Protein AF-A0A3R6RUG6-F1 (afdb_monomer)

Radius of gyration: 21.21 Å; Cα contacts (8 Å, |Δi|>4): 133; chains: 1; bounding box: 75×33×50 Å

Structure (mmCIF, N/CA/C/O backbone):
data_AF-A0A3R6RUG6-F1
#
_entry.id   AF-A0A3R6RUG6-F1
#
loop_
_atom_site.group_PDB
_atom_site.id
_atom_site.type_symbol
_atom_site.label_atom_id
_atom_site.label_alt_id
_atom_site.label_comp_id
_atom_site.label_asym_id
_atom_site.label_entity_id
_atom_site.label_seq_id
_atom_site.pdbx_PDB_ins_code
_atom_site.Cartn_x
_atom_site.Cartn_y
_atom_site.Cartn_z
_atom_site.occupancy
_atom_site.B_iso_or_equiv
_atom_site.auth_seq_id
_atom_site.auth_comp_id
_atom_site.auth_asym_id
_atom_site.auth_atom_id
_atom_site.pdbx_PDB_model_num
ATOM 1 N N . MET A 1 1 ? -4.651 7.001 -16.085 1.00 56.47 1 MET A N 1
ATOM 2 C CA . MET A 1 1 ? -4.571 7.983 -14.970 1.00 56.47 1 MET A CA 1
ATOM 3 C C . MET A 1 1 ? -5.686 7.846 -13.928 1.00 56.47 1 MET A C 1
ATOM 5 O O . MET A 1 1 ? -5.445 8.24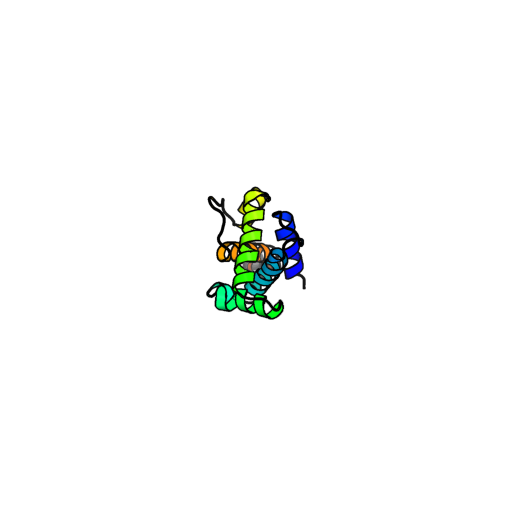3 -12.796 1.00 56.47 1 MET A O 1
ATOM 9 N N . LYS A 1 2 ? -6.873 7.303 -14.253 1.00 81.62 2 LYS A N 1
ATOM 10 C CA . LYS A 1 2 ? -7.998 7.200 -13.300 1.00 81.62 2 LYS A CA 1
ATOM 11 C C . LYS A 1 2 ? -7.694 6.304 -12.081 1.00 81.62 2 LYS A C 1
ATOM 13 O O . LYS A 1 2 ? -7.937 6.731 -10.959 1.00 81.62 2 LYS A O 1
ATOM 18 N N . THR A 1 3 ? -7.067 5.141 -12.283 1.00 90.62 3 THR A N 1
ATOM 19 C CA . THR A 1 3 ? -6.781 4.154 -11.220 1.00 90.62 3 THR A CA 1
ATOM 20 C C . THR A 1 3 ? -5.922 4.709 -10.081 1.00 90.62 3 THR A C 1
ATOM 22 O O . THR A 1 3 ? -6.315 4.624 -8.926 1.00 90.62 3 THR A O 1
ATOM 25 N N . ALA A 1 4 ? -4.789 5.354 -10.387 1.00 93.19 4 ALA A N 1
ATOM 26 C CA . ALA A 1 4 ? -3.887 5.880 -9.356 1.00 93.19 4 ALA A CA 1
ATOM 27 C C . ALA A 1 4 ? -4.571 6.918 -8.448 1.00 93.19 4 ALA A C 1
ATOM 29 O O . ALA A 1 4 ? -4.374 6.894 -7.239 1.00 93.19 4 ALA A O 1
ATOM 30 N N . LYS A 1 5 ? -5.432 7.781 -9.013 1.00 94.62 5 LYS A N 1
ATOM 31 C CA . LYS A 1 5 ? -6.210 8.757 -8.232 1.00 94.62 5 LYS A CA 1
ATOM 32 C C . LYS A 1 5 ? -7.239 8.086 -7.316 1.00 94.62 5 LYS A C 1
ATOM 34 O O . LYS A 1 5 ? -7.418 8.544 -6.192 1.00 94.62 5 LYS A O 1
ATOM 39 N N . LYS A 1 6 ? -7.892 7.007 -7.768 1.00 94.88 6 LYS A N 1
ATOM 40 C CA . LYS A 1 6 ? -8.816 6.217 -6.932 1.00 94.88 6 LYS A CA 1
ATOM 41 C C . LYS A 1 6 ? -8.080 5.576 -5.755 1.00 94.88 6 LYS A C 1
ATOM 43 O O . LYS A 1 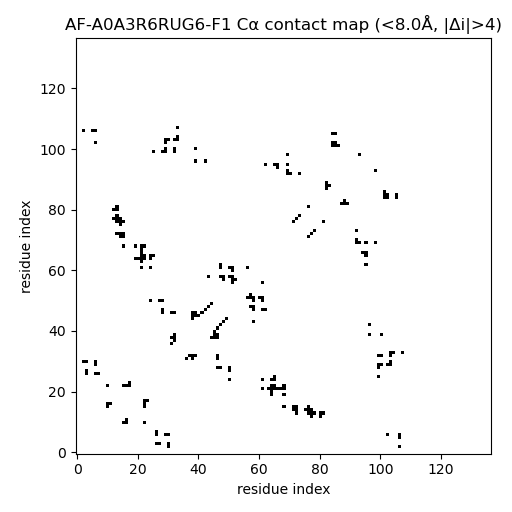6 ? -8.497 5.741 -4.614 1.00 94.88 6 LYS A O 1
ATOM 48 N N . VAL A 1 7 ? -6.946 4.927 -6.028 1.00 96.88 7 VAL A N 1
ATOM 49 C CA . VAL A 1 7 ? -6.094 4.320 -4.993 1.00 96.88 7 VAL A CA 1
ATOM 50 C C . VAL A 1 7 ? -5.618 5.377 -3.994 1.00 96.88 7 VAL A C 1
ATOM 52 O O . VAL A 1 7 ? -5.701 5.169 -2.788 1.00 96.88 7 VAL A O 1
ATOM 55 N N . GLU A 1 8 ? -5.166 6.535 -4.480 1.00 97.19 8 GLU A N 1
ATOM 56 C CA . GLU A 1 8 ? -4.757 7.653 -3.628 1.00 97.19 8 GLU A CA 1
ATOM 57 C C . GLU A 1 8 ? -5.892 8.097 -2.694 1.00 97.19 8 GLU A C 1
ATOM 59 O O . GLU A 1 8 ? -5.697 8.237 -1.485 1.00 97.19 8 GLU A O 1
ATOM 64 N N . HIS A 1 9 ? -7.089 8.297 -3.248 1.00 96.62 9 HIS A N 1
ATOM 65 C CA . HIS A 1 9 ? -8.260 8.705 -2.483 1.00 96.62 9 HIS A CA 1
ATOM 66 C C . HIS A 1 9 ? -8.655 7.657 -1.433 1.00 96.62 9 HIS A C 1
ATOM 68 O O . HIS A 1 9 ? -8.951 8.014 -0.291 1.00 96.62 9 HIS A O 1
ATOM 74 N N . LEU A 1 10 ? -8.594 6.372 -1.785 1.00 97.19 10 LEU A N 1
ATOM 75 C CA . LEU A 1 10 ? -8.873 5.268 -0.871 1.00 97.19 10 LEU A CA 1
ATOM 76 C C . LEU A 1 10 ? -7.893 5.240 0.308 1.00 97.19 10 LEU A C 1
ATOM 78 O O . LEU A 1 10 ? -8.320 5.184 1.458 1.00 97.19 10 LEU A O 1
ATOM 82 N N . ILE A 1 11 ? -6.587 5.353 0.048 1.00 97.62 11 ILE A N 1
ATOM 83 C CA . ILE A 1 11 ? -5.566 5.349 1.109 1.00 97.62 11 ILE A CA 1
ATOM 84 C C . ILE A 1 11 ? -5.720 6.572 2.032 1.00 97.62 11 ILE A C 1
ATOM 86 O O . ILE A 1 11 ? -5.546 6.448 3.247 1.00 97.62 11 ILE A O 1
ATOM 90 N N . ARG A 1 12 ? -6.121 7.732 1.488 1.00 97.75 12 ARG A N 1
ATOM 91 C CA . ARG A 1 12 ? -6.455 8.924 2.292 1.00 97.75 12 ARG A CA 1
ATOM 92 C C . ARG A 1 12 ? -7.631 8.682 3.226 1.00 97.75 12 ARG A C 1
ATOM 94 O O . ARG A 1 12 ? -7.538 9.035 4.398 1.00 97.75 12 ARG A O 1
ATOM 101 N N . ARG A 1 13 ? -8.699 8.055 2.732 1.00 97.44 13 ARG A N 1
ATOM 102 C CA . ARG A 1 13 ? -9.865 7.689 3.551 1.00 97.44 13 ARG A CA 1
ATOM 103 C C . ARG A 1 13 ? -9.517 6.657 4.624 1.00 97.44 13 ARG A C 1
ATOM 105 O O . ARG A 1 13 ? -10.025 6.754 5.730 1.00 97.44 13 ARG A O 1
ATOM 112 N N . LEU A 1 14 ? -8.608 5.727 4.326 1.00 97.31 14 LEU A N 1
ATOM 113 C CA . LEU A 1 14 ? -8.098 4.758 5.302 1.00 97.31 14 LEU A CA 1
ATOM 114 C C . LEU A 1 14 ? -7.246 5.397 6.409 1.00 97.31 14 LEU A C 1
ATOM 116 O O . LEU A 1 14 ? -7.019 4.752 7.426 1.00 97.31 14 LEU A O 1
ATOM 120 N N . GLY A 1 15 ? -6.786 6.641 6.247 1.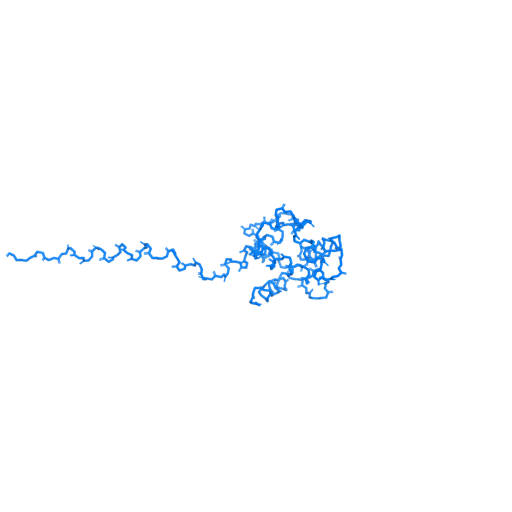00 96.00 15 GLY A N 1
ATOM 121 C CA . GLY A 1 15 ? -6.093 7.394 7.298 1.00 96.00 15 GLY A CA 1
ATOM 122 C C . GLY A 1 15 ? -4.600 7.637 7.062 1.00 96.00 15 GLY A C 1
ATOM 123 O O . GLY A 1 15 ? -3.922 8.126 7.963 1.00 96.00 15 GLY A O 1
ATOM 124 N N . ALA A 1 16 ? -4.066 7.348 5.869 1.00 96.50 16 ALA A N 1
ATOM 125 C CA . ALA A 1 16 ? -2.694 7.715 5.501 1.00 96.50 16 ALA A CA 1
ATOM 126 C C . ALA A 1 16 ? -2.667 8.813 4.432 1.00 96.50 16 ALA A C 1
ATOM 128 O O . ALA A 1 16 ? -3.476 8.839 3.512 1.00 96.50 16 ALA A O 1
ATOM 129 N N . ASN A 1 17 ? -1.703 9.726 4.520 1.00 95.00 17 ASN A N 1
ATOM 130 C CA . ASN A 1 17 ? -1.568 10.848 3.590 1.00 95.00 17 ASN A CA 1
ATOM 131 C C . ASN A 1 17 ? -0.164 10.906 2.962 1.00 95.00 17 ASN A C 1
ATOM 133 O O . ASN A 1 17 ? 0.742 10.168 3.347 1.00 95.00 17 ASN A O 1
ATOM 137 N N . GLY A 1 18 ? 0.010 11.818 2.001 1.00 93.31 18 GLY A N 1
ATOM 138 C CA . GLY A 1 18 ? 1.258 12.001 1.250 1.00 93.31 18 GLY A CA 1
ATOM 139 C C . GLY A 1 18 ? 2.463 12.504 2.054 1.00 93.31 18 GLY A C 1
ATOM 140 O O . GLY A 1 18 ? 3.541 12.620 1.486 1.00 93.31 18 GLY A O 1
ATOM 141 N N . SER A 1 19 ? 2.332 12.780 3.356 1.00 93.81 19 SER A N 1
ATOM 142 C CA . SER A 1 19 ? 3.497 13.077 4.203 1.00 93.81 19 SER A CA 1
ATOM 143 C C . SER A 1 19 ? 4.389 11.846 4.410 1.00 93.81 19 SER A C 1
ATOM 145 O O . SER A 1 19 ? 5.563 11.984 4.746 1.00 93.81 19 SER A O 1
ATOM 147 N N . TYR A 1 20 ? 3.855 10.637 4.198 1.00 93.50 20 TYR A N 1
ATOM 148 C CA . TYR A 1 20 ? 4.623 9.394 4.227 1.00 93.50 20 TYR A CA 1
ATOM 149 C C . TYR A 1 20 ? 5.081 9.020 2.818 1.00 93.50 20 TYR A C 1
ATOM 151 O O . TYR A 1 20 ? 4.254 8.822 1.937 1.00 93.50 20 TYR A O 1
ATOM 159 N N . ILE A 1 21 ? 6.378 8.792 2.603 1.00 96.12 21 ILE A N 1
ATOM 160 C CA . ILE A 1 21 ? 6.883 8.299 1.304 1.00 96.12 21 ILE A CA 1
ATOM 161 C C . ILE A 1 21 ? 6.206 6.971 0.918 1.00 96.12 21 ILE A C 1
ATOM 163 O O . ILE A 1 21 ? 5.829 6.761 -0.237 1.00 96.12 21 ILE A O 1
ATOM 167 N N . GLY A 1 22 ? 5.954 6.109 1.909 1.00 97.06 22 GLY A N 1
ATOM 168 C CA . GLY A 1 22 ? 5.246 4.845 1.719 1.00 97.06 22 GLY A CA 1
ATOM 169 C C . GLY A 1 22 ? 3.850 4.995 1.117 1.00 97.06 22 GLY A C 1
ATOM 170 O O . GLY A 1 22 ? 3.359 4.051 0.504 1.00 97.06 22 GLY A O 1
ATOM 171 N N . PHE A 1 23 ? 3.215 6.166 1.238 1.00 98.06 23 PHE A N 1
ATOM 172 C CA . PHE A 1 23 ? 1.929 6.454 0.606 1.00 98.06 23 PHE A CA 1
ATOM 173 C C . PHE A 1 23 ? 2.060 6.378 -0.914 1.00 98.06 23 PHE A C 1
ATOM 175 O O . PHE A 1 23 ? 1.337 5.630 -1.569 1.00 98.06 23 PHE A O 1
ATOM 182 N N . HIS A 1 24 ? 3.052 7.075 -1.469 1.00 97.62 24 HIS A N 1
ATOM 183 C CA . HIS A 1 24 ? 3.326 7.084 -2.903 1.00 97.62 24 HIS A CA 1
ATOM 184 C C . HIS A 1 24 ? 3.744 5.699 -3.403 1.00 97.62 24 HIS A C 1
ATOM 186 O O . HIS A 1 24 ? 3.268 5.247 -4.446 1.00 97.62 24 HIS A O 1
ATOM 192 N N . PHE A 1 25 ? 4.559 4.983 -2.624 1.00 98.25 25 PHE A N 1
ATOM 193 C CA . PHE A 1 25 ? 4.944 3.611 -2.957 1.00 98.25 25 PHE A CA 1
ATOM 194 C C . PHE A 1 25 ? 3.758 2.650 -2.942 1.00 98.25 25 PHE A C 1
ATOM 196 O O . PHE A 1 25 ? 3.663 1.804 -3.825 1.00 98.25 25 PHE A O 1
ATOM 203 N N . THR A 1 26 ? 2.829 2.799 -1.995 1.00 98.19 26 THR A N 1
ATOM 204 C CA . THR A 1 26 ? 1.609 1.984 -1.937 1.00 98.19 26 THR A CA 1
ATOM 205 C C . THR A 1 26 ? 0.721 2.256 -3.150 1.00 98.19 26 THR A C 1
ATOM 207 O O . THR A 1 26 ? 0.274 1.311 -3.798 1.00 98.19 26 THR A O 1
ATOM 210 N N . VAL A 1 27 ? 0.524 3.528 -3.525 1.00 97.88 27 VAL A N 1
ATOM 211 C CA . VAL A 1 27 ? -0.241 3.896 -4.731 1.00 97.88 27 VAL A CA 1
ATOM 212 C C . VAL A 1 27 ? 0.368 3.259 -5.983 1.00 97.88 27 VAL A C 1
ATOM 214 O O . VAL A 1 27 ? -0.355 2.657 -6.784 1.00 97.88 27 VAL A O 1
ATOM 217 N N . ALA A 1 28 ? 1.690 3.351 -6.146 1.00 97.25 28 ALA A N 1
ATOM 218 C CA . ALA A 1 28 ? 2.396 2.752 -7.275 1.00 97.25 28 ALA A CA 1
ATOM 219 C C . ALA A 1 28 ? 2.293 1.217 -7.262 1.00 97.25 28 ALA A C 1
ATOM 221 O O . ALA A 1 28 ? 1.969 0.612 -8.284 1.00 97.25 28 ALA A O 1
ATOM 222 N N . ALA A 1 29 ? 2.492 0.594 -6.098 1.00 97.50 29 ALA A N 1
ATOM 223 C CA . ALA A 1 29 ? 2.428 -0.852 -5.915 1.00 97.50 29 ALA A CA 1
ATOM 224 C C . ALA A 1 29 ? 1.051 -1.430 -6.271 1.00 97.50 29 ALA A C 1
ATOM 226 O O . ALA A 1 29 ? 0.967 -2.397 -7.031 1.00 97.50 29 ALA A O 1
ATOM 227 N N . VAL A 1 30 ? -0.028 -0.818 -5.779 1.00 97.56 30 VAL A N 1
ATOM 228 C CA . VAL A 1 30 ? -1.408 -1.225 -6.092 1.00 97.56 30 VAL A CA 1
ATOM 229 C C . VAL A 1 30 ? -1.707 -0.999 -7.572 1.00 97.56 30 VAL A C 1
ATOM 231 O O . VAL A 1 30 ? -2.188 -1.905 -8.244 1.00 97.56 30 VAL A O 1
ATOM 234 N N . THR A 1 31 ? -1.347 0.165 -8.122 1.00 96.19 31 THR A N 1
ATOM 235 C CA . THR A 1 31 ? -1.587 0.472 -9.544 1.00 96.19 31 THR A CA 1
ATOM 236 C C . THR A 1 31 ? -0.886 -0.525 -10.472 1.00 96.19 31 THR A C 1
ATOM 238 O O . THR A 1 31 ? -1.453 -0.923 -11.489 1.00 96.19 31 THR A O 1
ATOM 241 N N . LYS A 1 32 ? 0.338 -0.947 -10.136 1.00 95.25 32 LYS A N 1
ATOM 242 C CA . LYS A 1 32 ? 1.072 -1.989 -10.872 1.00 95.25 32 LYS A CA 1
ATOM 243 C C . LYS A 1 32 ? 0.423 -3.358 -10.724 1.00 95.25 32 LYS A C 1
ATOM 245 O O . LYS A 1 32 ? 0.283 -4.065 -11.713 1.00 95.25 32 LYS A O 1
ATOM 250 N N . SER A 1 33 ? -0.026 -3.687 -9.518 1.00 95.38 33 SER A N 1
ATOM 251 C CA . SER A 1 33 ? -0.680 -4.965 -9.225 1.00 95.38 33 SER A CA 1
ATOM 252 C C . SER A 1 33 ? -2.027 -5.129 -9.935 1.00 95.38 33 SER A C 1
ATOM 254 O O . SER A 1 33 ? -2.370 -6.244 -10.307 1.00 95.38 33 SER A O 1
ATOM 256 N N . ILE A 1 34 ? -2.766 -4.034 -10.153 1.00 94.69 34 ILE A N 1
ATOM 257 C CA . ILE A 1 34 ? -3.990 -4.024 -10.974 1.00 94.69 34 ILE A CA 1
ATOM 258 C C . ILE A 1 34 ? -3.648 -4.268 -12.452 1.00 94.69 34 ILE A C 1
ATOM 260 O O . ILE A 1 34 ? -4.315 -5.038 -13.131 1.00 94.69 34 ILE A O 1
ATOM 264 N N . LYS A 1 35 ? -2.582 -3.640 -12.966 1.00 92.75 35 LYS A N 1
ATOM 265 C CA . LYS A 1 35 ? -2.163 -3.817 -14.368 1.00 92.75 35 LYS A CA 1
ATOM 266 C C . LYS A 1 35 ? -1.645 -5.224 -14.663 1.00 92.75 35 LYS A C 1
ATOM 268 O O . LYS A 1 35 ? -1.942 -5.768 -15.720 1.00 92.75 35 LYS A O 1
ATOM 273 N N . ASP A 1 36 ? -0.847 -5.781 -13.758 1.00 92.62 36 ASP A N 1
ATOM 274 C CA . ASP A 1 36 ? -0.357 -7.152 -13.848 1.00 92.62 36 ASP A CA 1
ATOM 275 C C . ASP A 1 36 ? -0.378 -7.823 -12.470 1.00 92.62 36 ASP A C 1
ATOM 277 O O . ASP A 1 36 ? 0.531 -7.688 -11.642 1.00 92.62 36 ASP A O 1
ATOM 281 N N . ARG A 1 37 ? -1.426 -8.623 -12.254 1.00 90.50 37 ARG A N 1
ATOM 282 C CA . ARG A 1 37 ? -1.630 -9.418 -11.039 1.00 90.50 37 ARG A CA 1
ATOM 283 C C . ARG A 1 37 ? -0.482 -10.390 -10.755 1.00 90.50 37 ARG A C 1
ATOM 285 O O . ARG A 1 37 ? -0.258 -10.737 -9.592 1.00 90.50 37 ARG A O 1
ATOM 292 N N . ARG A 1 38 ? 0.275 -10.828 -11.769 1.00 91.50 38 ARG A N 1
ATOM 293 C CA . ARG A 1 38 ? 1.381 -11.790 -11.593 1.00 91.50 38 ARG A CA 1
ATOM 294 C C . ARG A 1 38 ? 2.511 -11.206 -10.748 1.00 91.50 38 ARG A C 1
ATOM 296 O O . ARG A 1 38 ? 3.187 -11.957 -10.044 1.00 91.50 38 ARG A O 1
ATOM 303 N N . LEU A 1 39 ? 2.673 -9.881 -10.735 1.00 90.50 39 LEU A N 1
ATOM 304 C CA . LEU A 1 39 ? 3.697 -9.201 -9.938 1.00 90.50 39 LEU A CA 1
ATOM 305 C C . LEU A 1 39 ? 3.535 -9.456 -8.431 1.00 90.50 39 LEU A C 1
ATOM 307 O O . LEU A 1 39 ? 4.537 -9.535 -7.714 1.00 90.50 39 LEU A O 1
ATOM 311 N N . LEU A 1 40 ? 2.301 -9.646 -7.945 1.00 91.81 40 LEU A N 1
ATOM 312 C CA . LEU A 1 40 ? 2.022 -9.956 -6.537 1.00 91.81 40 LEU A CA 1
ATOM 313 C C . LEU A 1 40 ? 2.426 -11.377 -6.125 1.00 91.81 40 LEU A C 1
ATOM 315 O O . LEU A 1 40 ? 2.609 -11.628 -4.930 1.00 91.81 40 LEU A O 1
ATOM 319 N N . LEU A 1 41 ? 2.576 -12.314 -7.070 1.00 91.44 41 LEU A N 1
ATOM 320 C CA . LEU A 1 41 ? 3.080 -13.664 -6.774 1.00 91.44 41 LEU A CA 1
ATOM 321 C C . LEU A 1 41 ? 4.545 -13.621 -6.326 1.00 91.44 41 LEU A C 1
ATOM 323 O O . LEU A 1 41 ? 4.957 -14.399 -5.469 1.00 91.44 41 LEU A O 1
ATOM 327 N N . TYR A 1 42 ? 5.308 -12.659 -6.848 1.00 91.06 42 TYR A N 1
ATOM 328 C CA . TYR A 1 42 ? 6.721 -12.462 -6.535 1.00 91.06 42 TYR A CA 1
ATOM 329 C C . TYR A 1 42 ? 6.982 -11.033 -6.063 1.00 91.06 42 TYR A C 1
ATOM 331 O O . TYR A 1 42 ? 7.826 -10.338 -6.620 1.00 91.06 42 TYR A O 1
ATOM 339 N N . ILE A 1 43 ? 6.279 -10.599 -5.013 1.00 94.62 43 ILE A N 1
ATOM 340 C CA 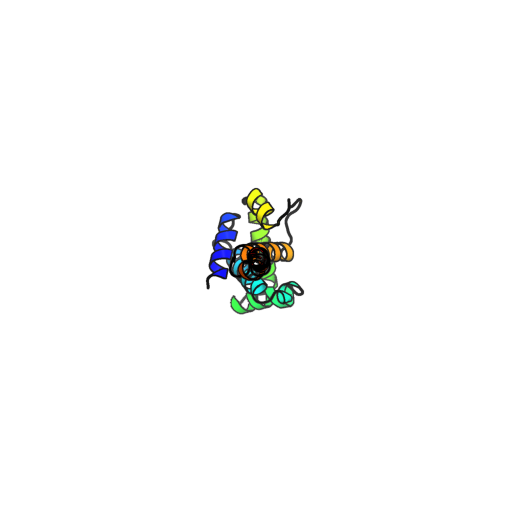. ILE A 1 43 ? 6.220 -9.192 -4.579 1.00 94.62 43 ILE A CA 1
ATOM 341 C C . ILE A 1 43 ? 7.585 -8.481 -4.499 1.00 94.62 43 ILE A C 1
ATOM 343 O O . ILE A 1 43 ? 7.711 -7.346 -4.947 1.00 94.62 43 ILE A O 1
ATOM 347 N N . THR A 1 44 ? 8.632 -9.153 -4.007 1.00 94.81 44 THR A N 1
ATOM 348 C CA . THR A 1 44 ? 9.986 -8.585 -3.893 1.00 94.81 44 THR A CA 1
ATOM 349 C C . THR A 1 44 ? 10.657 -8.342 -5.246 1.00 94.81 44 THR A C 1
ATOM 351 O O . THR A 1 44 ? 11.352 -7.342 -5.403 1.00 94.81 44 THR A O 1
ATOM 354 N N . LYS A 1 45 ? 10.481 -9.257 -6.208 1.00 93.56 45 LYS A N 1
ATOM 355 C CA . LYS A 1 45 ? 11.123 -9.206 -7.536 1.00 93.56 45 LYS A CA 1
ATOM 356 C C . LYS A 1 45 ? 10.226 -8.598 -8.620 1.00 93.56 45 LYS A C 1
ATOM 358 O O . LYS A 1 45 ? 10.729 -8.267 -9.683 1.00 93.56 45 LYS A O 1
ATOM 363 N N . GLY A 1 46 ? 8.930 -8.478 -8.354 1.00 94.75 46 GLY A N 1
ATOM 364 C CA . GLY A 1 46 ? 7.945 -7.816 -9.199 1.00 94.75 46 GLY A CA 1
ATOM 365 C C . GLY A 1 46 ? 7.643 -6.428 -8.653 1.00 94.75 46 GLY A C 1
ATOM 366 O O . GLY A 1 46 ? 8.416 -5.497 -8.860 1.00 94.75 46 GLY A O 1
ATOM 367 N N . VAL A 1 47 ? 6.549 -6.311 -7.892 1.00 96.38 47 VAL A N 1
ATOM 368 C CA . VAL A 1 47 ? 6.000 -5.026 -7.419 1.00 96.38 47 VAL A CA 1
ATOM 369 C C . VAL A 1 47 ? 7.061 -4.115 -6.798 1.00 96.38 47 VAL A C 1
ATOM 371 O O . VAL A 1 47 ? 7.213 -2.971 -7.221 1.00 96.38 47 VAL A O 1
ATOM 374 N N . TYR A 1 48 ? 7.820 -4.597 -5.811 1.00 97.69 48 TYR A N 1
ATOM 375 C CA . TYR A 1 48 ? 8.793 -3.750 -5.122 1.00 97.69 48 TYR A CA 1
ATOM 376 C C . TYR A 1 48 ? 9.974 -3.360 -6.003 1.00 97.69 48 TYR A C 1
ATOM 378 O O . TYR A 1 48 ? 10.486 -2.256 -5.846 1.00 97.69 48 TYR A O 1
ATOM 386 N N . LEU A 1 49 ? 10.413 -4.241 -6.908 1.00 97.38 49 LEU A N 1
ATOM 387 C CA . LEU A 1 49 ? 11.502 -3.934 -7.832 1.00 97.38 49 LEU A CA 1
ATOM 388 C C . LEU A 1 49 ? 11.082 -2.826 -8.794 1.00 97.38 49 LEU A C 1
ATOM 390 O O . LEU A 1 49 ? 11.809 -1.851 -8.950 1.00 97.38 49 LEU A O 1
ATOM 394 N N . GLU A 1 50 ? 9.892 -2.933 -9.375 1.00 96.56 50 GLU A N 1
ATOM 395 C CA . GLU A 1 50 ? 9.388 -1.907 -10.282 1.00 96.56 50 GLU A CA 1
ATOM 396 C C . GLU A 1 50 ? 9.200 -0.553 -9.592 1.00 96.56 50 GLU A C 1
ATOM 398 O O . GLU A 1 50 ? 9.636 0.469 -10.117 1.00 96.56 50 GLU A O 1
ATOM 403 N N . VAL A 1 51 ? 8.599 -0.537 -8.397 1.00 97.62 51 VAL A N 1
ATOM 404 C CA . VAL A 1 51 ? 8.433 0.705 -7.624 1.00 97.62 51 VAL A CA 1
ATOM 405 C C . VAL A 1 51 ? 9.795 1.289 -7.241 1.00 97.62 51 VAL A C 1
ATOM 407 O O . VAL A 1 51 ? 9.983 2.503 -7.310 1.00 97.62 51 VAL A O 1
ATOM 410 N N . ALA A 1 52 ? 10.762 0.445 -6.872 1.00 98.06 52 ALA A N 1
ATOM 411 C CA . ALA A 1 52 ? 12.103 0.893 -6.519 1.00 98.06 52 ALA A CA 1
ATOM 412 C C . ALA A 1 52 ? 12.825 1.553 -7.704 1.00 98.06 52 ALA A C 1
ATOM 414 O O . ALA A 1 52 ? 13.437 2.607 -7.525 1.00 98.06 52 ALA A O 1
ATOM 415 N N . LEU A 1 53 ? 12.713 0.966 -8.900 1.00 97.31 53 LEU A N 1
ATOM 416 C CA . LEU A 1 53 ? 13.306 1.503 -10.126 1.00 97.31 53 LEU A CA 1
ATOM 417 C C . LEU A 1 53 ? 12.698 2.858 -10.510 1.00 97.31 53 LEU A C 1
ATOM 419 O O . LEU A 1 53 ? 13.441 3.785 -10.819 1.00 97.31 53 LEU A O 1
ATOM 423 N N . GLU A 1 54 ? 11.373 3.000 -10.431 1.00 96.25 54 GLU A N 1
ATOM 424 C CA . GLU A 1 54 ? 10.675 4.254 -10.765 1.00 96.25 54 GLU A CA 1
ATOM 425 C C . GLU A 1 54 ? 10.971 5.404 -9.797 1.00 96.25 54 GLU A C 1
ATOM 427 O O . GLU A 1 54 ? 10.852 6.567 -10.171 1.00 96.25 54 GLU A O 1
ATOM 432 N N . ASN A 1 55 ? 11.342 5.088 -8.555 1.00 95.81 55 ASN A N 1
ATOM 433 C CA . ASN A 1 55 ? 11.552 6.073 -7.493 1.00 95.81 55 ASN A CA 1
ATOM 434 C C . ASN A 1 55 ? 13.028 6.200 -7.082 1.00 95.81 55 ASN A C 1
ATOM 436 O O . ASN A 1 55 ? 13.316 6.755 -6.022 1.00 95.81 55 ASN A O 1
ATOM 440 N N . ASN A 1 56 ? 13.958 5.653 -7.878 1.00 96.81 56 ASN A N 1
ATOM 441 C CA . ASN A 1 56 ? 15.401 5.666 -7.607 1.00 96.81 56 ASN A CA 1
ATOM 442 C C . ASN A 1 56 ? 15.756 5.246 -6.164 1.00 96.81 56 ASN A C 1
ATOM 444 O O . ASN A 1 56 ? 16.589 5.862 -5.500 1.00 96.81 56 ASN A O 1
ATOM 448 N N . THR A 1 57 ? 15.113 4.188 -5.669 1.00 97.75 57 THR A N 1
ATOM 449 C CA . THR A 1 57 ? 15.286 3.683 -4.300 1.00 97.75 57 THR A CA 1
ATOM 450 C C . THR A 1 57 ? 15.577 2.181 -4.297 1.00 97.75 57 THR A C 1
ATOM 452 O O . THR A 1 57 ? 15.825 1.572 -5.336 1.00 97.75 57 THR A O 1
ATOM 455 N N . THR A 1 58 ? 15.588 1.555 -3.120 1.00 98.25 58 THR A N 1
ATOM 456 C CA . THR A 1 58 ? 15.816 0.112 -2.976 1.00 98.25 58 THR A CA 1
ATOM 457 C C . THR A 1 58 ? 14.527 -0.634 -2.650 1.00 98.25 58 THR A C 1
ATOM 459 O O . THR A 1 58 ? 13.654 -0.124 -1.949 1.00 98.25 58 THR A O 1
ATOM 462 N N . VAL A 1 59 ? 14.460 -1.903 -3.060 1.00 98.00 59 VAL A 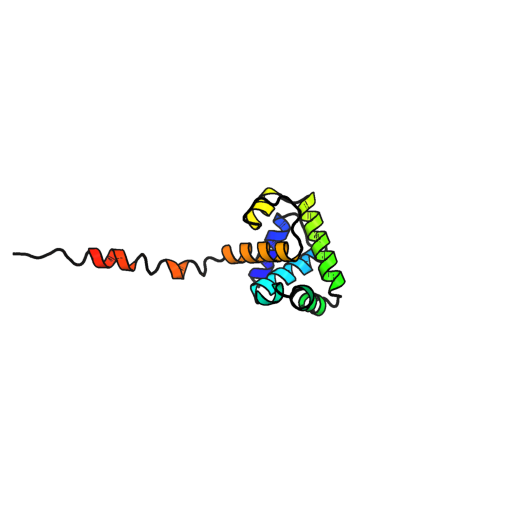N 1
ATOM 463 C CA . VAL A 1 59 ? 13.375 -2.841 -2.714 1.00 98.00 59 VAL A CA 1
ATOM 464 C C . VAL A 1 59 ? 13.108 -2.885 -1.202 1.00 98.00 59 VAL A C 1
ATOM 466 O O . VAL A 1 59 ? 11.960 -2.957 -0.772 1.00 98.00 59 VAL A O 1
ATOM 469 N N . LYS A 1 60 ? 14.164 -2.802 -0.378 1.00 98.06 60 LYS A N 1
ATOM 470 C CA . LYS A 1 60 ? 14.049 -2.792 1.090 1.00 98.06 60 LYS A CA 1
ATOM 471 C C . LYS A 1 60 ? 13.397 -1.512 1.617 1.00 98.06 60 LYS A C 1
ATOM 473 O O . LYS A 1 60 ? 12.660 -1.584 2.595 1.00 98.06 60 LYS A O 1
ATOM 478 N N . CYS A 1 61 ? 13.677 -0.360 1.007 1.00 97.94 61 CYS A N 1
ATOM 479 C CA . CYS A 1 61 ? 13.015 0.894 1.371 1.00 97.94 61 CYS A CA 1
ATOM 480 C C . CYS A 1 61 ? 11.529 0.827 1.017 1.00 97.94 61 CYS A C 1
ATOM 482 O O . CYS A 1 61 ? 10.701 1.063 1.888 1.00 97.94 61 CYS A O 1
ATOM 484 N N . VAL A 1 62 ? 11.199 0.377 -0.199 1.00 98.38 62 VAL A N 1
ATOM 485 C CA . VAL A 1 62 ? 9.804 0.210 -0.639 1.00 98.38 62 VAL A CA 1
ATOM 486 C C . VAL A 1 62 ? 9.014 -0.683 0.320 1.00 98.38 62 VAL A C 1
ATOM 488 O O . VAL A 1 62 ? 7.958 -0.281 0.801 1.00 98.38 62 VAL A O 1
ATOM 491 N N . GLU A 1 63 ? 9.541 -1.865 0.655 1.00 98.31 63 GLU A N 1
ATOM 492 C CA . GLU A 1 63 ? 8.897 -2.782 1.606 1.00 98.31 63 GLU A CA 1
ATOM 493 C C . GLU A 1 63 ? 8.668 -2.126 2.972 1.00 98.31 63 GLU A C 1
ATOM 495 O O . GLU A 1 63 ? 7.556 -2.171 3.506 1.00 98.31 63 GLU A O 1
ATOM 500 N N . ARG A 1 64 ? 9.715 -1.504 3.526 1.00 98.38 64 ARG A N 1
ATOM 501 C CA . ARG A 1 64 ? 9.664 -0.877 4.848 1.00 98.38 64 ARG A CA 1
ATOM 502 C C . ARG A 1 64 ? 8.642 0.252 4.886 1.00 98.38 64 ARG A C 1
ATOM 504 O O . ARG A 1 64 ? 7.861 0.320 5.829 1.00 98.38 64 ARG A O 1
ATOM 511 N N . ASP A 1 65 ? 8.657 1.129 3.892 1.00 98.44 65 ASP A N 1
ATOM 512 C CA . ASP A 1 65 ? 7.818 2.323 3.877 1.00 98.44 65 ASP A CA 1
ATOM 513 C C . ASP A 1 65 ? 6.341 1.964 3.668 1.00 98.44 65 ASP A C 1
ATOM 515 O O . ASP A 1 65 ? 5.475 2.544 4.325 1.00 98.44 65 ASP A O 1
ATOM 519 N N . ILE A 1 66 ? 6.044 0.942 2.855 1.00 98.44 66 ILE A N 1
ATOM 520 C CA . ILE A 1 66 ? 4.688 0.376 2.753 1.00 98.44 66 ILE A CA 1
ATOM 521 C C . ILE A 1 66 ? 4.256 -0.213 4.103 1.00 98.44 66 ILE A C 1
ATOM 523 O O . ILE A 1 66 ? 3.160 0.081 4.580 1.00 98.44 66 ILE A O 1
ATOM 527 N N . ARG A 1 67 ? 5.125 -0.978 4.779 1.00 98.38 67 ARG A N 1
ATOM 528 C CA . ARG A 1 67 ? 4.819 -1.532 6.110 1.00 98.38 67 ARG A CA 1
ATOM 529 C C . ARG A 1 67 ? 4.514 -0.436 7.133 1.00 98.38 67 ARG A C 1
ATOM 531 O O . ARG A 1 67 ? 3.628 -0.622 7.966 1.00 98.38 67 ARG A O 1
ATOM 538 N N . THR A 1 68 ? 5.219 0.693 7.069 1.00 98.12 68 THR A N 1
ATOM 539 C CA . THR A 1 68 ? 4.956 1.868 7.913 1.00 98.12 68 THR A CA 1
ATOM 540 C C . THR A 1 68 ? 3.572 2.453 7.643 1.00 98.12 68 THR A C 1
ATOM 542 O O . THR A 1 68 ? 2.849 2.745 8.591 1.00 98.12 68 THR A O 1
ATOM 545 N N . VAL A 1 69 ? 3.160 2.580 6.379 1.00 98.19 69 VAL A N 1
ATOM 546 C CA . VAL A 1 69 ? 1.805 3.055 6.042 1.00 98.19 69 VAL A CA 1
ATOM 547 C C . VAL A 1 69 ? 0.733 2.122 6.590 1.00 98.19 69 VAL A C 1
ATOM 549 O O . VAL A 1 69 ? -0.225 2.588 7.201 1.00 98.19 69 VAL A O 1
ATOM 552 N N . ILE A 1 70 ? 0.920 0.811 6.440 1.00 98.31 70 ILE A N 1
ATOM 553 C CA . ILE A 1 70 ? -0.017 -0.186 6.970 1.00 98.31 70 ILE A CA 1
ATOM 554 C C . ILE A 1 70 ? -0.102 -0.092 8.494 1.00 98.31 70 ILE A C 1
ATOM 556 O O . ILE A 1 70 ? -1.188 -0.164 9.056 1.00 98.31 70 ILE A O 1
ATOM 560 N N . GLU A 1 71 ? 1.029 0.101 9.172 1.00 98.19 71 GLU A N 1
ATOM 561 C CA . GLU A 1 71 ? 1.072 0.293 10.624 1.00 98.19 71 GLU A CA 1
ATOM 562 C C . GLU A 1 71 ? 0.290 1.536 11.071 1.00 98.19 71 GLU A C 1
ATOM 564 O O . GLU A 1 71 ? -0.447 1.478 12.054 1.00 98.19 71 GLU A O 1
ATOM 569 N N . VAL A 1 72 ? 0.432 2.649 10.346 1.00 97.75 72 VAL A N 1
ATOM 570 C CA . VAL A 1 72 ? -0.291 3.897 10.628 1.00 97.75 72 VAL A CA 1
ATOM 571 C C . VAL A 1 72 ? -1.795 3.705 10.437 1.00 97.75 72 VAL A C 1
ATOM 573 O O . VAL A 1 72 ? -2.561 4.034 11.341 1.00 97.75 72 VAL A O 1
ATOM 576 N N . ILE A 1 73 ? -2.211 3.120 9.311 1.00 98.19 73 ILE A N 1
ATOM 577 C CA . ILE A 1 73 ? -3.624 2.829 9.016 1.00 98.19 73 ILE A CA 1
ATOM 578 C C . ILE A 1 73 ? -4.206 1.873 10.058 1.00 98.19 73 ILE A C 1
ATOM 580 O O . ILE A 1 73 ? -5.309 2.082 10.547 1.00 98.19 73 ILE A O 1
ATOM 584 N N . TRP A 1 74 ? -3.457 0.843 10.445 1.00 98.12 74 TRP A N 1
ATOM 585 C CA . TRP A 1 74 ? -3.910 -0.126 11.437 1.00 98.12 74 TRP A CA 1
ATOM 586 C C . TRP A 1 74 ? -4.144 0.493 12.818 1.00 98.12 74 TRP A C 1
ATOM 588 O O . TRP A 1 74 ? -5.103 0.133 13.497 1.00 98.12 74 TRP A O 1
ATOM 598 N N . LYS A 1 75 ? -3.263 1.403 13.247 1.00 97.56 75 LYS A N 1
ATOM 599 C CA . LYS A 1 75 ? -3.320 2.007 14.586 1.00 97.56 75 LYS A CA 1
ATOM 600 C C . LYS A 1 75 ? -4.285 3.178 14.696 1.00 97.56 75 LYS A C 1
ATOM 602 O O . LYS A 1 75 ? -4.886 3.355 15.750 1.00 97.56 75 LYS A O 1
ATOM 607 N N . TYR A 1 76 ? -4.373 3.997 13.652 1.00 97.19 76 TYR A N 1
ATOM 608 C CA . TYR A 1 76 ? -5.025 5.308 13.720 1.00 97.19 76 TYR A CA 1
ATOM 609 C C . TYR A 1 76 ? -6.028 5.553 12.592 1.00 97.19 76 TYR A C 1
ATOM 611 O O . TYR A 1 76 ? -6.660 6.606 12.560 1.00 97.19 76 TYR A O 1
ATOM 619 N N . GLY A 1 77 ? -6.131 4.627 11.642 1.00 96.12 77 GLY A N 1
ATOM 620 C CA . GLY A 1 77 ? -7.009 4.743 10.490 1.00 96.12 77 GLY A CA 1
ATOM 621 C C . GLY A 1 77 ? -8.450 4.326 10.764 1.00 96.12 77 GLY A C 1
ATOM 622 O O . GLY A 1 77 ? -8.820 3.921 11.867 1.00 96.12 77 GLY A O 1
ATOM 623 N N . ASP A 1 78 ? -9.261 4.399 9.713 1.00 97.25 78 ASP A N 1
ATOM 624 C CA . ASP A 1 78 ? -10.653 3.956 9.737 1.00 97.25 78 ASP A CA 1
ATOM 625 C C . ASP A 1 78 ? -10.722 2.421 9.699 1.00 97.25 78 ASP A C 1
ATOM 627 O O . ASP A 1 78 ? -10.483 1.777 8.669 1.00 97.25 78 ASP A O 1
ATOM 631 N N . ARG A 1 79 ? -11.032 1.823 10.855 1.00 96.94 79 ARG A N 1
ATOM 632 C CA . ARG A 1 79 ? -11.061 0.369 11.025 1.00 96.94 79 ARG A CA 1
ATOM 633 C C . ARG A 1 79 ? -12.228 -0.294 10.300 1.00 96.94 79 ARG A C 1
ATOM 635 O O . ARG A 1 79 ? -12.061 -1.419 9.819 1.00 96.94 79 ARG A O 1
ATOM 642 N N . GLU A 1 80 ? -13.369 0.385 10.220 1.00 97.25 80 GLU A N 1
ATOM 643 C CA . GLU A 1 80 ? -14.570 -0.109 9.543 1.00 97.25 80 GLU A CA 1
ATOM 644 C C . GLU A 1 80 ? -14.344 -0.130 8.035 1.00 97.25 80 GLU A C 1
ATOM 646 O O . GLU A 1 80 ? -14.540 -1.167 7.395 1.00 97.25 80 GLU A O 1
ATOM 651 N N . LEU A 1 81 ? -13.815 0.966 7.483 1.00 97.81 81 LEU A N 1
ATOM 652 C CA . LEU A 1 81 ? -13.441 1.027 6.075 1.00 97.81 81 LEU A CA 1
ATOM 653 C C . LEU A 1 81 ? -12.353 0.002 5.739 1.00 97.81 81 LEU A C 1
ATOM 655 O O . LEU A 1 81 ? -12.433 -0.651 4.702 1.00 97.81 81 LEU A O 1
ATOM 659 N N . LEU A 1 82 ? -11.357 -0.189 6.609 1.00 98.00 82 LEU A N 1
ATOM 660 C CA . LEU A 1 82 ? -10.322 -1.198 6.383 1.00 98.00 82 LEU A CA 1
ATOM 661 C C . LEU A 1 82 ? -10.909 -2.619 6.301 1.00 98.00 82 LEU A C 1
ATOM 663 O O . LEU A 1 82 ? -10.491 -3.400 5.447 1.00 98.00 82 LEU A O 1
ATOM 667 N N . ASN A 1 83 ? -11.884 -2.950 7.153 1.00 97.69 83 ASN A N 1
ATOM 668 C CA . ASN A 1 83 ? -12.592 -4.235 7.100 1.00 97.69 83 ASN A CA 1
ATOM 669 C C . ASN A 1 83 ? -13.447 -4.369 5.831 1.00 97.69 83 ASN A C 1
ATOM 671 O O . ASN A 1 83 ? -13.466 -5.439 5.221 1.00 97.69 83 ASN A O 1
ATOM 675 N N . LEU A 1 84 ? -14.111 -3.289 5.405 1.00 97.06 84 LEU A N 1
ATOM 676 C CA . LEU A 1 84 ? -14.875 -3.261 4.155 1.00 97.06 84 LEU A CA 1
ATOM 677 C C . LEU A 1 84 ? -13.970 -3.544 2.951 1.00 97.06 84 LEU A C 1
ATOM 679 O O . LEU A 1 84 ? -14.276 -4.416 2.144 1.00 97.06 84 LEU A O 1
ATOM 683 N N . VAL A 1 85 ? -12.823 -2.863 2.872 1.00 97.12 85 VAL A N 1
ATOM 684 C CA . VAL A 1 85 ? -11.824 -3.071 1.811 1.00 97.12 85 VAL A CA 1
ATOM 685 C C . VAL A 1 85 ? -11.268 -4.496 1.843 1.00 97.12 85 VAL A C 1
ATOM 687 O O . VAL A 1 85 ? -10.979 -5.069 0.797 1.00 97.12 85 VAL A O 1
ATOM 690 N N . ALA A 1 86 ? -11.124 -5.091 3.029 1.00 96.56 86 ALA A N 1
ATOM 691 C CA . ALA A 1 86 ? -10.660 -6.470 3.166 1.00 96.56 86 ALA A CA 1
ATOM 692 C C . ALA A 1 86 ? -11.727 -7.510 2.781 1.00 96.56 86 ALA A C 1
ATOM 694 O O . ALA A 1 86 ?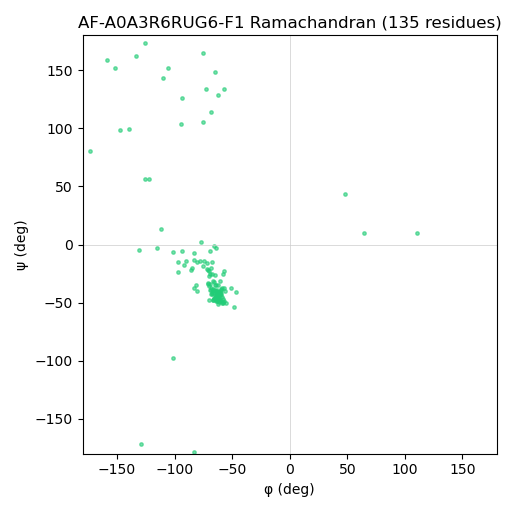 -11.396 -8.689 2.653 1.00 96.56 86 ALA A O 1
ATOM 695 N N . GLY A 1 87 ? -13.000 -7.111 2.660 1.00 95.56 87 GLY A N 1
ATOM 696 C CA . GLY A 1 87 ? -14.136 -8.024 2.500 1.00 95.56 87 GLY A CA 1
ATOM 697 C C . GLY A 1 87 ? -14.374 -8.932 3.714 1.00 95.56 87 GLY A C 1
ATOM 698 O O . GLY A 1 87 ? -15.135 -9.896 3.631 1.00 95.56 87 GLY A O 1
ATOM 699 N N . ARG A 1 88 ? -13.694 -8.669 4.836 1.00 95.88 88 ARG A N 1
ATOM 700 C CA . ARG A 1 88 ? -13.760 -9.454 6.072 1.00 95.88 88 ARG A CA 1
ATOM 701 C C . ARG A 1 88 ? -13.303 -8.629 7.265 1.00 95.88 88 ARG A C 1
ATOM 703 O O . ARG A 1 88 ? -12.517 -7.694 7.132 1.00 95.88 88 ARG A O 1
ATOM 710 N N . GLU A 1 89 ? -13.711 -9.048 8.455 1.00 97.12 89 GLU A N 1
ATOM 711 C CA . GLU A 1 89 ? -13.124 -8.527 9.683 1.00 97.12 89 GLU A CA 1
ATOM 712 C C . GLU A 1 89 ? -11.670 -9.006 9.809 1.00 97.12 89 GLU A C 1
ATOM 714 O O . GLU A 1 89 ? -11.389 -10.200 9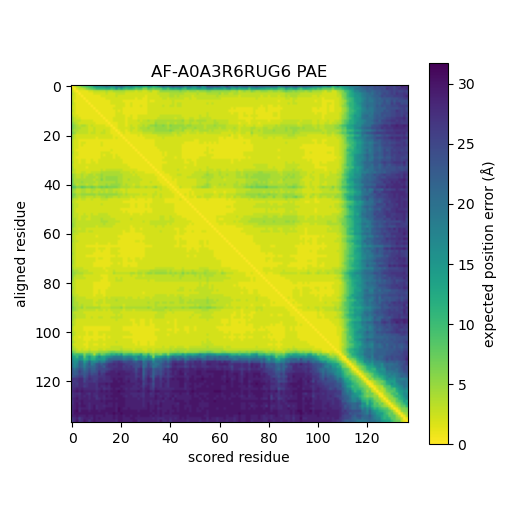.957 1.00 97.12 89 GLU A O 1
ATOM 719 N N . LEU A 1 90 ? -10.724 -8.070 9.740 1.00 96.62 90 LEU A N 1
ATOM 720 C CA . LEU A 1 90 ? -9.325 -8.363 10.030 1.00 96.62 90 LEU A CA 1
ATOM 721 C C . LEU A 1 90 ? -9.176 -8.561 11.543 1.00 96.62 90 LEU A C 1
ATOM 723 O O . LEU A 1 90 ? -9.678 -7.759 12.319 1.00 96.62 90 LEU A O 1
ATOM 727 N N . LYS A 1 91 ? -8.482 -9.603 11.995 1.00 96.12 91 LYS A N 1
ATOM 728 C CA . LYS A 1 91 ? -8.166 -9.776 13.431 1.00 96.12 91 LYS A CA 1
ATOM 729 C C . LYS A 1 91 ? -6.772 -9.276 13.782 1.00 96.12 91 LYS A C 1
ATOM 731 O O . LYS A 1 91 ? -6.496 -8.912 14.919 1.00 96.12 91 LYS A O 1
ATOM 736 N N . GLU A 1 92 ? -5.914 -9.230 12.779 1.00 97.25 92 GLU A N 1
ATOM 737 C CA . GLU A 1 92 ? -4.528 -8.814 12.870 1.00 97.25 92 GLU A CA 1
ATOM 738 C C . GLU A 1 92 ? -4.196 -7.853 11.733 1.00 97.25 92 GLU A C 1
ATOM 740 O O . GLU A 1 92 ? -4.920 -7.761 10.736 1.00 97.25 92 GLU A O 1
ATOM 745 N N . LYS A 1 93 ? -3.094 -7.122 11.904 1.00 97.56 93 LYS A N 1
ATOM 746 C CA . LYS A 1 93 ? -2.608 -6.193 10.893 1.00 97.56 93 LYS A CA 1
ATOM 747 C C . LYS A 1 93 ? -2.258 -6.967 9.614 1.00 97.56 93 LYS A C 1
ATOM 749 O O . LYS A 1 93 ? -1.451 -7.896 9.699 1.00 97.56 93 LYS A O 1
ATOM 754 N N . PRO A 1 94 ? -2.769 -6.560 8.439 1.00 97.56 94 PRO A N 1
ATOM 755 C CA . PRO A 1 94 ? -2.468 -7.253 7.196 1.00 97.56 94 PRO A CA 1
ATOM 756 C C . PRO A 1 94 ? -0.981 -7.129 6.859 1.00 97.56 94 PRO A C 1
ATOM 758 O O . PRO A 1 94 ? -0.322 -6.126 7.159 1.00 97.56 94 PRO A O 1
ATOM 761 N N . ASN A 1 95 ? -0.433 -8.152 6.210 1.00 97.00 95 ASN A N 1
ATOM 762 C CA . ASN A 1 95 ? 0.914 -8.059 5.652 1.00 97.00 95 ASN A CA 1
ATOM 763 C C . ASN A 1 95 ? 0.908 -7.199 4.374 1.00 97.00 95 ASN A C 1
ATOM 765 O O . ASN A 1 95 ? -0.138 -6.972 3.772 1.00 97.00 95 ASN A O 1
ATOM 769 N N . ASN A 1 96 ? 2.077 -6.747 3.914 1.00 97.69 96 ASN A N 1
ATOM 770 C CA . ASN A 1 96 ? 2.150 -5.861 2.748 1.00 97.69 96 ASN A CA 1
ATOM 771 C C . ASN A 1 96 ? 1.493 -6.443 1.487 1.00 97.69 96 ASN A C 1
ATOM 773 O O . ASN A 1 96 ? 0.838 -5.711 0.752 1.00 97.69 96 ASN A O 1
ATOM 777 N N . ARG A 1 97 ? 1.665 -7.746 1.228 1.00 97.06 97 ARG A N 1
ATOM 778 C CA . ARG A 1 97 ? 1.092 -8.400 0.044 1.00 97.06 97 ARG A CA 1
ATOM 779 C C . ARG A 1 97 ? -0.428 -8.433 0.121 1.00 97.06 97 ARG A C 1
ATOM 781 O O . ARG A 1 97 ? -1.080 -8.067 -0.846 1.00 97.06 97 ARG A O 1
ATOM 788 N N . GLU A 1 98 ? -0.964 -8.853 1.261 1.00 97.19 98 GLU A N 1
ATOM 789 C CA . GLU A 1 98 ? -2.400 -8.880 1.536 1.00 97.19 98 GLU A CA 1
ATOM 790 C C . GLU A 1 98 ? -3.004 -7.479 1.444 1.00 97.19 98 GLU A C 1
ATOM 792 O O . GLU A 1 98 ? -4.029 -7.300 0.799 1.00 97.19 98 GLU A O 1
ATOM 797 N N . PHE A 1 99 ? -2.328 -6.478 2.007 1.00 98.19 99 PHE A N 1
ATOM 798 C CA . PHE A 1 99 ? -2.781 -5.094 1.962 1.00 98.19 99 PHE A CA 1
ATOM 799 C C . PHE A 1 99 ? -2.829 -4.524 0.535 1.00 98.19 99 PHE A C 1
ATOM 801 O O . PHE A 1 99 ? -3.782 -3.848 0.157 1.00 98.19 99 PHE A O 1
ATOM 808 N N . ILE A 1 100 ? -1.819 -4.807 -0.290 1.00 97.88 100 ILE A N 1
ATOM 809 C CA . ILE A 1 100 ? -1.834 -4.387 -1.698 1.00 97.88 100 ILE A CA 1
ATOM 810 C C . ILE A 1 100 ? -2.933 -5.134 -2.470 1.00 97.88 100 ILE A C 1
ATOM 812 O O . ILE A 1 100 ? -3.614 -4.523 -3.292 1.00 97.88 100 ILE A O 1
ATOM 816 N N . ASP A 1 101 ? -3.127 -6.426 -2.195 1.00 97.00 101 ASP A N 1
ATOM 817 C CA . ASP A 1 101 ? -4.155 -7.249 -2.838 1.00 97.00 101 ASP A CA 1
ATOM 818 C C . ASP A 1 101 ? -5.577 -6.764 -2.522 1.00 97.00 101 ASP A C 1
ATOM 820 O O . ASP A 1 101 ? -6.358 -6.554 -3.451 1.00 97.00 101 ASP A O 1
ATOM 824 N N . MET A 1 102 ? -5.894 -6.504 -1.247 1.00 97.19 102 MET A N 1
ATOM 825 C CA . MET A 1 102 ? -7.213 -6.002 -0.835 1.00 97.19 102 MET A CA 1
ATOM 826 C C . MET A 1 102 ? -7.532 -4.642 -1.469 1.00 97.19 102 MET A C 1
ATOM 828 O O . MET A 1 102 ? -8.632 -4.444 -1.977 1.00 97.19 102 MET A O 1
ATOM 832 N N . LEU A 1 103 ? -6.555 -3.726 -1.529 1.00 97.56 103 LEU A N 1
ATOM 833 C CA . LEU A 1 103 ? -6.738 -2.431 -2.190 1.00 97.56 103 LEU A CA 1
ATOM 834 C C . LEU A 1 103 ? -6.943 -2.584 -3.698 1.00 97.56 103 LEU A C 1
ATOM 836 O O . LEU A 1 103 ? -7.789 -1.899 -4.269 1.00 97.56 103 LEU A O 1
ATOM 840 N N . ALA A 1 104 ? -6.173 -3.466 -4.344 1.00 96.25 104 ALA A N 1
ATOM 841 C CA . ALA A 1 104 ? -6.303 -3.721 -5.774 1.00 96.25 104 ALA A CA 1
ATOM 842 C C . ALA A 1 104 ? -7.695 -4.268 -6.109 1.00 96.25 104 ALA A C 1
ATOM 844 O O . ALA A 1 104 ? -8.367 -3.710 -6.972 1.00 96.25 104 ALA A O 1
ATOM 845 N N . ARG A 1 105 ? -8.147 -5.291 -5.370 1.00 95.19 105 ARG A N 1
ATOM 846 C CA . ARG A 1 105 ? -9.480 -5.891 -5.532 1.00 95.19 105 ARG A CA 1
ATOM 847 C C . ARG A 1 105 ? -10.596 -4.867 -5.355 1.00 95.19 105 ARG A C 1
ATOM 849 O O . ARG A 1 105 ? -11.449 -4.750 -6.223 1.00 95.19 105 ARG A O 1
ATOM 856 N N . PHE A 1 106 ? -10.559 -4.104 -4.265 1.00 95.62 106 PHE A N 1
ATOM 857 C CA . PHE A 1 106 ? -11.602 -3.128 -3.958 1.00 95.62 106 PHE A CA 1
ATOM 858 C C . PHE A 1 106 ? -11.738 -2.065 -5.060 1.00 95.62 106 PHE A C 1
ATOM 860 O O . PHE A 1 106 ? -12.842 -1.713 -5.462 1.00 95.62 106 PHE A O 1
ATOM 867 N N . VAL A 1 107 ? -10.613 -1.576 -5.595 1.00 94.31 107 VAL A N 1
ATOM 868 C CA . VAL A 1 107 ? -10.625 -0.569 -6.668 1.00 94.31 107 VAL A CA 1
ATOM 869 C C . VAL A 1 107 ? -11.106 -1.143 -8.006 1.00 94.31 107 VAL A C 1
ATOM 871 O O . VAL A 1 107 ? -11.733 -0.412 -8.772 1.00 94.31 107 VAL A O 1
ATOM 874 N N . GLU A 1 108 ? -10.819 -2.414 -8.296 1.00 90.62 108 GLU A N 1
ATOM 875 C CA . GLU A 1 108 ? -11.329 -3.110 -9.489 1.00 90.62 108 GLU A CA 1
ATOM 876 C C . GLU A 1 108 ? -12.843 -3.361 -9.402 1.00 90.62 108 GLU A C 1
ATOM 878 O O . GLU A 1 108 ? -13.546 -3.181 -10.391 1.00 90.62 108 GLU A O 1
ATOM 883 N N . GLU A 1 109 ? -13.361 -3.721 -8.225 1.00 87.44 109 GLU A N 1
ATOM 884 C CA . GLU A 1 109 ? -14.795 -3.974 -8.008 1.00 87.44 109 GLU A CA 1
ATOM 885 C C . GLU A 1 109 ? -15.648 -2.688 -8.100 1.00 87.44 109 GLU A C 1
ATOM 887 O O . GLU A 1 109 ? -16.820 -2.745 -8.474 1.00 87.44 109 GLU A O 1
ATOM 892 N N . GLU A 1 110 ? -15.059 -1.513 -7.847 1.00 76.69 110 GLU A N 1
ATOM 893 C CA . GLU A 1 110 ? -15.693 -0.207 -8.094 1.00 76.69 110 GLU A CA 1
ATOM 894 C C . GLU A 1 110 ? -15.705 0.216 -9.586 1.00 76.69 110 GLU A C 1
ATOM 896 O O . GLU A 1 110 ? -16.163 1.319 -9.907 1.00 76.69 110 GLU A O 1
ATOM 901 N N . GLU A 1 111 ? -15.202 -0.599 -10.524 1.00 65.56 111 GLU A N 1
ATOM 902 C CA . GLU A 1 111 ? -15.313 -0.338 -11.968 1.00 65.56 111 GLU A CA 1
ATOM 903 C C . GLU A 1 111 ? -16.539 -1.069 -12.562 1.00 65.56 111 GLU A C 1
ATOM 905 O O . GLU A 1 111 ? -16.489 -2.276 -12.806 1.00 65.56 111 GLU A O 1
ATOM 910 N N . PRO A 1 112 ? -17.653 -0.366 -12.856 1.00 54.44 112 PRO A N 1
ATOM 911 C CA . PRO A 1 112 ? -18.843 -0.990 -13.437 1.00 54.44 112 PRO A CA 1
ATOM 912 C C . PRO A 1 112 ? -18.677 -1.461 -14.894 1.00 54.44 112 PRO A C 1
ATOM 914 O O . PRO A 1 112 ? -19.570 -2.138 -15.387 1.00 54.44 112 PRO A O 1
ATOM 917 N N . GLU A 1 113 ? -17.550 -1.198 -15.574 1.00 55.38 113 GLU A N 1
ATOM 918 C CA . GLU A 1 113 ? -17.332 -1.565 -16.994 1.00 55.38 113 GLU A CA 1
ATOM 919 C C . GLU A 1 113 ? -17.319 -3.089 -17.273 1.00 55.38 113 GLU A C 1
ATOM 921 O O . GLU A 1 113 ? -17.245 -3.503 -18.425 1.00 55.38 113 GLU A O 1
ATOM 926 N N . SER A 1 114 ? -17.435 -3.942 -16.247 1.00 51.03 114 SER A N 1
ATOM 927 C CA . SER A 1 114 ? -17.564 -5.404 -16.389 1.00 51.03 114 SER A CA 1
ATOM 928 C C . SER A 1 114 ? -18.896 -5.989 -15.897 1.00 51.03 114 SER A C 1
ATOM 930 O O . SER A 1 114 ? -19.133 -7.183 -16.087 1.00 51.03 114 SER A O 1
ATOM 932 N N . ARG A 1 115 ? -19.805 -5.181 -15.322 1.00 49.59 115 ARG A N 1
ATOM 933 C CA . ARG A 1 115 ? -21.158 -5.657 -14.956 1.00 49.59 115 ARG A CA 1
ATOM 934 C C . ARG A 1 115 ? -22.084 -5.813 -16.164 1.00 49.59 115 ARG A C 1
ATOM 936 O O . ARG A 1 115 ? -23.037 -6.582 -16.076 1.00 49.59 115 ARG A O 1
ATOM 943 N N . ASP A 1 116 ? -21.762 -5.184 -17.292 1.00 44.62 116 ASP A N 1
ATOM 944 C CA . ASP A 1 116 ? -22.600 -5.220 -18.499 1.00 44.62 116 ASP A CA 1
ATOM 945 C C . ASP A 1 116 ? -22.476 -6.530 -19.304 1.00 44.62 116 ASP A C 1
ATOM 947 O O . ASP A 1 116 ? -23.332 -6.827 -20.131 1.00 44.62 116 ASP A O 1
ATOM 951 N N . ALA A 1 117 ? -21.467 -7.373 -19.042 1.00 48.16 117 ALA A N 1
ATOM 952 C CA . ALA A 1 117 ? -21.319 -8.660 -19.737 1.00 48.16 117 ALA A CA 1
ATOM 953 C C . ALA A 1 117 ? -22.176 -9.797 -19.144 1.00 48.16 117 ALA A C 1
ATOM 955 O O . ALA A 1 117 ? -22.309 -10.842 -19.773 1.00 48.16 117 ALA A O 1
ATOM 956 N N . ALA A 1 118 ? -22.745 -9.621 -17.945 1.00 46.66 118 ALA A N 1
ATOM 957 C CA . ALA A 1 118 ? -23.523 -10.661 -17.262 1.00 46.66 118 ALA A CA 1
ATOM 958 C C . ALA A 1 118 ? -25.049 -10.471 -17.369 1.00 46.66 118 ALA A C 1
ATOM 960 O O . ALA A 1 118 ? -25.795 -11.346 -16.936 1.00 46.66 118 ALA A O 1
ATOM 961 N N . ILE A 1 119 ? -25.525 -9.352 -17.929 1.00 51.03 119 ILE A N 1
ATOM 962 C CA . ILE A 1 119 ? -26.966 -9.053 -18.030 1.00 51.03 119 ILE A CA 1
ATOM 963 C C . ILE A 1 119 ? -27.568 -9.550 -19.360 1.00 51.03 119 ILE A C 1
ATOM 965 O O . ILE A 1 119 ? -28.760 -9.829 -19.432 1.00 51.03 119 ILE A O 1
ATOM 969 N N . THR A 1 120 ? -26.757 -9.832 -20.383 1.00 51.88 120 THR A N 1
ATOM 970 C CA . THR A 1 120 ? -27.267 -10.257 -21.699 1.00 51.88 120 THR A CA 1
ATOM 971 C C . THR A 1 120 ? -27.848 -11.675 -21.753 1.00 51.88 120 THR A C 1
ATOM 973 O O . THR A 1 120 ? -28.585 -11.971 -22.685 1.00 51.88 120 THR A O 1
ATOM 976 N N . GLU A 1 121 ? -27.598 -12.557 -20.778 1.00 48.91 121 GLU A N 1
ATOM 977 C CA . GLU A 1 121 ? -28.263 -13.877 -20.741 1.00 48.91 121 GLU A CA 1
ATOM 978 C C . GLU A 1 121 ? -29.635 -13.855 -20.050 1.00 48.91 121 GLU A C 1
ATOM 980 O O . GLU A 1 121 ? -30.455 -14.746 -20.292 1.00 48.91 121 GLU A O 1
ATOM 985 N N . ALA A 1 122 ? -29.899 -12.861 -19.195 1.00 48.81 122 ALA A N 1
ATOM 986 C CA . ALA A 1 122 ? -31.180 -12.735 -18.501 1.00 48.81 122 ALA A CA 1
ATOM 987 C C . ALA A 1 122 ? -32.247 -12.105 -19.410 1.00 48.81 122 ALA A C 1
ATOM 989 O O . ALA A 1 122 ? -33.363 -12.620 -19.467 1.00 48.81 122 ALA A O 1
ATOM 990 N N . ASP A 1 123 ? -31.869 -11.093 -20.197 1.00 48.81 123 ASP A N 1
ATOM 991 C CA . ASP A 1 123 ? -32.789 -10.373 -21.089 1.00 48.81 123 ASP A CA 1
ATOM 992 C C . ASP A 1 123 ? -33.255 -11.233 -22.286 1.00 48.81 123 ASP A C 1
ATOM 994 O O . ASP A 1 123 ? -34.377 -11.090 -22.760 1.00 48.81 123 ASP A O 1
ATOM 998 N N . ILE A 1 124 ? -32.463 -12.224 -22.729 1.00 56.34 124 ILE A N 1
ATOM 999 C CA . ILE A 1 124 ? -32.851 -13.132 -23.834 1.00 56.34 124 ILE A CA 1
ATOM 1000 C C . ILE A 1 124 ? -33.983 -14.099 -23.427 1.00 56.34 124 ILE A C 1
ATOM 1002 O O . ILE A 1 124 ? -34.697 -14.621 -24.287 1.00 56.34 124 ILE A O 1
ATOM 1006 N N . LYS A 1 125 ? -34.180 -14.370 -22.129 1.00 54.50 125 LYS A N 1
ATOM 1007 C CA . LYS A 1 125 ? -35.200 -15.337 -21.680 1.00 54.50 125 LYS A CA 1
ATOM 1008 C C . LYS A 1 125 ? -36.600 -14.747 -21.528 1.00 54.50 125 LYS A C 1
ATOM 1010 O O . LYS A 1 125 ? -37.550 -15.532 -21.540 1.00 54.50 125 LYS A O 1
ATOM 1015 N N . GLU A 1 126 ? -36.746 -13.429 -21.399 1.00 47.69 126 GLU A N 1
ATOM 1016 C CA . GLU A 1 126 ? -38.072 -12.795 -21.332 1.00 47.69 126 GLU A CA 1
ATOM 1017 C C . GLU A 1 126 ? -38.696 -12.602 -22.724 1.00 47.69 126 GLU A C 1
ATOM 1019 O O . GLU A 1 126 ? -39.882 -12.892 -22.882 1.00 47.69 126 GLU A O 1
ATOM 1024 N N . ASP A 1 127 ? -37.906 -12.310 -23.762 1.00 48.62 127 ASP A N 1
ATOM 1025 C CA . ASP A 1 127 ? -38.431 -12.101 -25.126 1.00 48.62 127 ASP A CA 1
ATOM 1026 C C . ASP A 1 127 ? -38.932 -13.387 -25.824 1.00 48.62 127 ASP A C 1
ATOM 1028 O O . ASP A 1 127 ? -39.769 -13.327 -26.723 1.00 48.62 127 ASP A O 1
ATOM 1032 N N . ILE A 1 128 ? -38.479 -14.581 -25.413 1.00 51.44 128 ILE A N 1
ATOM 1033 C CA . ILE A 1 128 ? -38.910 -15.852 -26.039 1.00 51.44 128 ILE A CA 1
ATOM 1034 C C . ILE A 1 128 ? -40.280 -16.320 -25.509 1.00 51.44 128 ILE A C 1
ATOM 1036 O O . ILE A 1 128 ? -40.924 -17.168 -26.126 1.00 51.44 128 ILE A O 1
ATOM 1040 N N . LYS A 1 129 ? -40.780 -15.765 -24.395 1.00 50.56 129 LYS A N 1
ATOM 1041 C CA . LYS A 1 129 ? -42.050 -16.216 -23.799 1.00 50.56 129 LYS A CA 1
ATOM 1042 C C . LYS A 1 129 ? -43.291 -15.479 -24.316 1.00 50.56 129 LYS A C 1
ATOM 1044 O O . LYS A 1 129 ? -44.393 -15.979 -24.104 1.00 50.56 129 LYS A O 1
ATOM 1049 N N . GLU A 1 130 ? -43.133 -14.350 -25.010 1.00 49.19 130 GLU A N 1
ATOM 1050 C CA . GLU A 1 130 ? -44.257 -13.585 -25.584 1.00 49.19 130 GLU A CA 1
ATOM 1051 C C . GLU A 1 130 ? -44.581 -13.935 -27.049 1.00 49.19 130 GLU A C 1
ATOM 1053 O O . GLU A 1 130 ? -45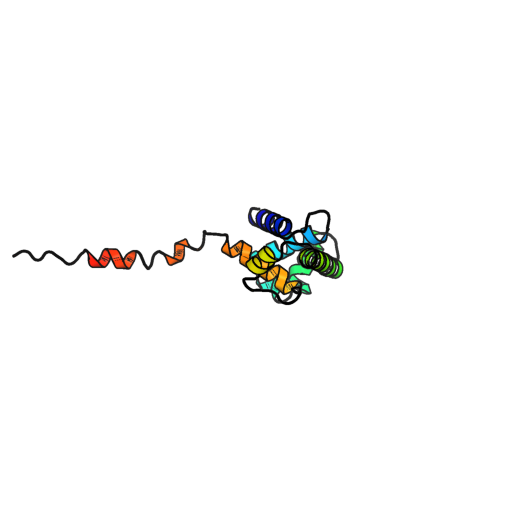.595 -13.479 -27.574 1.00 49.19 130 GLU A O 1
ATOM 1058 N N . ALA A 1 131 ? -43.788 -14.787 -27.710 1.00 51.31 131 ALA A N 1
ATOM 1059 C CA . ALA A 1 131 ? -44.011 -15.148 -29.115 1.00 51.31 131 ALA A CA 1
ATOM 1060 C C . ALA A 1 131 ? -45.046 -16.273 -29.350 1.00 51.31 131 ALA A C 1
ATOM 1062 O O . ALA A 1 131 ? -45.415 -16.503 -30.498 1.00 51.31 131 ALA A O 1
ATOM 1063 N N . ASP A 1 132 ? -45.554 -16.936 -28.304 1.00 53.69 132 ASP A N 1
ATOM 1064 C CA . ASP A 1 132 ? -46.427 -18.118 -28.429 1.00 53.69 132 ASP A CA 1
ATOM 1065 C C . ASP A 1 132 ? -47.797 -17.944 -27.746 1.00 53.69 132 ASP A C 1
ATOM 1067 O O . ASP A 1 132 ? -48.180 -18.763 -26.919 1.00 53.69 132 ASP A O 1
ATOM 1071 N N . ILE A 1 133 ? -48.580 -16.911 -28.095 1.00 52.28 133 ILE A N 1
ATOM 1072 C CA . ILE A 1 133 ? -50.058 -17.008 -28.067 1.00 52.28 133 ILE A CA 1
ATOM 1073 C C . ILE A 1 133 ? -50.672 -16.132 -29.173 1.00 52.28 133 ILE A C 1
ATOM 1075 O O . ILE A 1 133 ? -50.876 -14.933 -28.979 1.00 52.28 133 ILE A O 1
ATOM 1079 N N . LYS A 1 134 ? -51.032 -16.750 -30.305 1.00 48.91 134 LYS A N 1
ATOM 1080 C CA . LYS A 1 134 ? -52.344 -16.589 -30.968 1.00 48.91 134 LYS A CA 1
ATOM 1081 C C . LYS A 1 134 ? -52.465 -17.565 -32.140 1.00 48.91 134 LYS A C 1
ATOM 1083 O O . LYS A 1 134 ? -52.276 -17.218 -33.302 1.00 48.91 134 LYS A O 1
ATOM 1088 N N . GLU A 1 135 ? -52.798 -18.805 -31.791 1.00 52.03 135 GLU A N 1
ATOM 1089 C CA . GLU A 1 135 ? -53.810 -19.525 -32.561 1.00 52.03 135 GLU A CA 1
ATOM 1090 C C . GLU A 1 135 ? -55.096 -18.690 -32.547 1.00 52.03 135 GLU A C 1
ATOM 1092 O O . GLU A 1 135 ? -55.500 -18.179 -31.502 1.00 52.03 135 GLU A O 1
ATOM 1097 N N . ASP A 1 136 ? -55.711 -18.540 -33.708 1.00 44.34 136 ASP A N 1
ATOM 1098 C CA . ASP A 1 136 ? -57.073 -18.045 -33.886 1.00 44.34 136 ASP A CA 1
ATOM 1099 C C . ASP A 1 136 ? -57.590 -18.695 -35.192 1.00 44.34 136 ASP A C 1
ATOM 1101 O O . ASP A 1 136 ? -56.785 -18.971 -36.089 1.00 44.34 136 ASP A O 1
ATOM 1105 N N . PRO A 1 137 ? -58.902 -18.916 -35.350 1.00 56.00 137 PRO A N 1
ATOM 1106 C CA . PRO A 1 137 ? -59.615 -20.143 -34.963 1.00 56.00 137 PRO A CA 1
ATO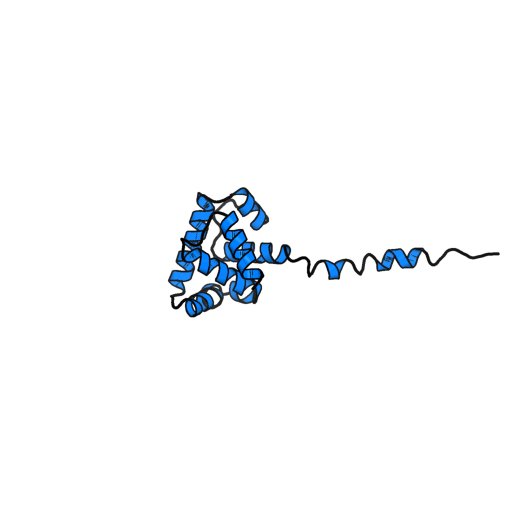M 1107 C C . PRO A 1 137 ? -59.882 -21.130 -36.112 1.00 56.00 137 PRO A C 1
ATOM 1109 O O . PRO A 1 137 ? -59.867 -20.716 -37.295 1.00 56.00 137 PRO A O 1
#

Solvent-accessible surface area (backbone atoms only — not comparable to full-atom values): 7790 Å² total; per-residue (Å²): 119,68,65,49,55,52,47,46,52,50,44,44,66,33,51,42,55,81,90,39,71,18,43,59,49,43,33,50,36,24,49,47,34,63,76,40,60,68,28,63,80,42,39,69,79,29,38,27,37,55,49,11,64,78,64,81,55,46,44,68,52,46,53,52,32,33,47,49,43,52,51,47,26,70,75,73,24,40,63,67,60,50,22,59,45,59,76,42,84,68,91,63,83,71,52,67,68,57,48,38,48,27,55,31,50,45,59,53,71,72,47,67,91,66,61,70,76,71,51,64,72,60,60,59,61,60,66,65,69,72,76,79,81,78,90,79,134

pLDDT: mean 86.83, std 18.3, range [44.34, 98.44]

Sequence (137 aa):
MKTAKKVEHLIRRLGANGSYIGFHFTVAAVTKSIKDRRLLLYITKGVYLEVALENNTTVKCVERDIRTVIEVIWKYGDRELLNLVAGRELKEKPNNREFIDMLARFVEEEEPESRDAAITEADIKEDIKEADIKEDP

Mean predicted aligned error: 9.52 Å

Nearest PDB structures (foldseek):
  1lq1-assembly1_D  TM=9.446E-01  e=8.401E-06  Bacillus subtilis
  1lq1-assembly1_C  TM=9.425E-01  e=2.848E-05  Bacillus subtilis
  1lq1-assembly2_B  TM=9.413E-01  e=6.107E-05  Bacillus subtilis
  1fc3-assembly1_C  TM=9.206E-01  e=4.983E-05  Geobacillus stearothermophilus
  1fc3-assembly1_B  TM=9.481E-01  e=1.450E-04  Geobacillus stearothermophilus

Secondary structure (DSSP, 8-state):
-HHHHHHHHHHHHHT--TTSHHHHHHHHHHHHHHH-GGGGGGTTTTHHHHHHHHTT--HHHHHHHHHHHHHHHHHHS-HHHHHHHHTS--SSPPPHHHHHHHHHHHHHHT-GGGGGGSSHHHHHHHHTSSS------

Foldseek 3Di:
DVQLVLLLVLLVQLPDHPVQPLSVLLSQLLVQCLVPVVLLVVVLVRSLVVSCVVVVHHSVCNQVSVVVSLVRSVPPGDQVSQCVLLVHRDPDRDHSSSSSVSSNVSSVVVDCPPVVVPCVVVVVVVVVVPPDDDDDD